Protein AF-A0A7X9J4J1-F1 (afdb_monomer)

Solvent-accessible surface area (backbone atoms only — not comparable to full-atom values): 7688 Å² total; per-residue (Å²): 110,70,67,59,42,39,77,71,72,45,79,80,80,65,44,79,37,68,55,69,60,64,75,72,33,66,64,62,42,39,52,51,4,16,61,69,69,29,44,32,36,32,48,54,52,86,52,53,70,60,50,52,54,49,44,52,50,35,31,77,72,61,80,23,94,37,69,68,59,31,46,68,73,73,55,58,63,45,92,67,63,33,63,45,46,70,72,56,23,59,51,35,65,62,48,47,61,53,51,49,52,52,49,43,60,76,70,44,91,82,59,84,83,83,69,85,59,51,66,57,52,53,52,50,53,51,53,52,66,75,76,107

Nearest PDB structures (foldseek):
  3l0q-assembly1_B  TM=8.717E-01  e=1.035E-03  Yersinia pseudotuberculosis
  3gg4-assembly2_B  TM=9.412E-01  e=2.778E-03  Yersinia pseudotuberculosis
  3gg4-assembly3_A-2  TM=8.281E-01  e=3.343E-03  Yersinia pseudotuberculosis
  6zq4-assembly4_G-3  TM=7.555E-01  e=4.552E-03  Thermochaetoides thermophila DSM 1495
  3h45-assembly1_O  TM=7.844E-01  e=5.050E-02  Enterococcus casseliflavus

Structure (mmCIF, N/CA/C/O backbone):
data_AF-A0A7X9J4J1-F1
#
_entry.id   AF-A0A7X9J4J1-F1
#
loop_
_atom_site.group_PDB
_atom_site.id
_atom_site.type_symbol
_atom_site.label_atom_id
_atom_site.label_alt_id
_atom_site.label_comp_id
_atom_site.label_asym_id
_atom_site.label_entity_id
_atom_site.label_seq_id
_atom_site.pdbx_PDB_ins_code
_atom_site.Cartn_x
_atom_site.Cartn_y
_atom_site.Cartn_z
_atom_site.occupancy
_atom_site.B_iso_or_equiv
_atom_site.auth_seq_id
_atom_site.auth_comp_id
_atom_site.auth_asym_id
_atom_site.auth_atom_id
_atom_site.pdbx_PDB_model_num
ATOM 1 N N . ILE A 1 1 ? -6.147 7.645 1.940 1.00 95.25 1 ILE A N 1
ATOM 2 C CA . ILE A 1 1 ? -5.582 7.647 0.567 1.00 95.25 1 ILE A CA 1
ATOM 3 C C . ILE A 1 1 ? -6.382 6.730 -0.352 1.00 95.25 1 ILE A C 1
ATOM 5 O O . ILE A 1 1 ? -7.077 7.261 -1.198 1.00 95.25 1 ILE A O 1
ATOM 9 N N . ILE A 1 2 ? -6.364 5.404 -0.161 1.00 96.31 2 ILE A N 1
ATOM 10 C CA . ILE A 1 2 ? -7.076 4.449 -1.043 1.00 96.31 2 ILE A CA 1
ATOM 11 C C . ILE A 1 2 ? -8.553 4.819 -1.227 1.00 96.31 2 ILE A C 1
ATOM 13 O O . ILE A 1 2 ? -8.980 5.033 -2.353 1.00 96.31 2 ILE A O 1
ATOM 17 N N . ASN A 1 3 ? -9.289 5.016 -0.129 1.00 95.25 3 ASN A N 1
ATOM 18 C CA . ASN A 1 3 ? -10.707 5.387 -0.196 1.00 95.25 3 ASN A CA 1
ATOM 19 C C . ASN A 1 3 ? -10.947 6.670 -1.009 1.00 95.25 3 ASN A C 1
ATOM 21 O O . ASN A 1 3 ? -11.946 6.766 -1.701 1.00 95.25 3 ASN A O 1
ATOM 25 N N . ARG A 1 4 ? -10.011 7.630 -0.986 1.00 96.44 4 ARG A N 1
ATOM 26 C CA . ARG A 1 4 ? -10.128 8.869 -1.764 1.00 96.44 4 ARG A CA 1
ATOM 27 C C . ARG A 1 4 ? -9.989 8.606 -3.264 1.00 96.44 4 ARG A C 1
ATOM 29 O O . ARG A 1 4 ? -10.722 9.199 -4.033 1.00 96.44 4 ARG A O 1
ATOM 36 N N . PHE A 1 5 ? -9.087 7.721 -3.691 1.00 97.38 5 PHE A N 1
ATOM 37 C CA . PHE A 1 5 ? -9.029 7.316 -5.102 1.00 97.38 5 PHE A CA 1
ATOM 38 C C . PHE A 1 5 ? -10.354 6.688 -5.553 1.00 97.38 5 PHE A C 1
ATOM 40 O O . PHE A 1 5 ? -10.871 7.029 -6.614 1.00 97.38 5 PHE A O 1
ATOM 47 N N . GLU A 1 6 ? -10.937 5.831 -4.717 1.00 95.88 6 GLU A N 1
ATOM 48 C CA . GLU A 1 6 ? -12.179 5.124 -5.046 1.00 95.88 6 GLU A CA 1
ATOM 49 C C . GLU A 1 6 ? -13.414 6.024 -5.041 1.00 95.88 6 GLU A C 1
ATOM 51 O O . GLU A 1 6 ? -14.259 5.892 -5.922 1.00 95.88 6 GLU A O 1
ATOM 56 N N . GLU A 1 7 ? -13.494 6.984 -4.116 1.00 96.88 7 GLU A N 1
ATOM 57 C CA . GLU A 1 7 ? -14.522 8.035 -4.109 1.00 96.88 7 GLU A CA 1
ATOM 58 C C . GLU A 1 7 ? -14.537 8.839 -5.425 1.00 96.88 7 GLU A C 1
ATOM 60 O O . GLU A 1 7 ? -15.585 9.333 -5.829 1.00 96.88 7 GLU A O 1
ATOM 65 N N . TYR A 1 8 ? -13.396 8.928 -6.118 1.00 97.06 8 TYR A N 1
ATOM 66 C CA . TYR A 1 8 ? -13.2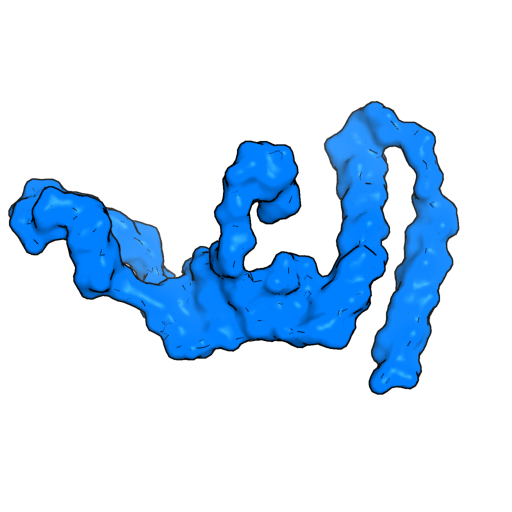46 9.596 -7.416 1.00 97.06 8 TYR A CA 1
ATOM 67 C C . TYR A 1 8 ? -13.243 8.613 -8.603 1.00 97.06 8 TYR A C 1
ATOM 69 O O . TYR A 1 8 ? -12.792 8.947 -9.697 1.00 97.06 8 TYR A O 1
ATOM 77 N N . GLY A 1 9 ? -13.749 7.392 -8.405 1.00 96.38 9 GLY A N 1
ATOM 78 C CA . GLY A 1 9 ? -13.959 6.409 -9.472 1.00 96.38 9 GLY A CA 1
ATOM 79 C C . GLY A 1 9 ? -12.724 5.590 -9.863 1.00 96.38 9 GLY A C 1
ATOM 80 O O . GLY A 1 9 ? -12.801 4.778 -10.785 1.00 96.38 9 GLY A O 1
ATOM 81 N N . VAL A 1 10 ? -11.593 5.741 -9.167 1.00 97.00 10 VAL A N 1
ATOM 82 C CA . VAL A 1 10 ? -10.381 4.948 -9.418 1.00 97.00 10 VAL A CA 1
ATOM 83 C C . VAL A 1 10 ? -10.373 3.726 -8.503 1.00 97.00 10 VAL A C 1
ATOM 85 O O . VAL A 1 10 ? -9.945 3.792 -7.352 1.00 97.00 10 VAL A O 1
ATOM 88 N N . LYS A 1 11 ? -10.851 2.592 -9.023 1.00 94.94 11 LYS A N 1
ATOM 89 C CA . LYS A 1 11 ? -10.912 1.318 -8.292 1.00 94.94 11 LYS A CA 1
ATOM 90 C C . LYS A 1 11 ? -9.511 0.804 -7.939 1.00 94.94 11 LYS A C 1
ATOM 92 O O . LYS A 1 11 ? -8.654 0.690 -8.814 1.00 94.94 11 LYS A O 1
ATOM 97 N N . VAL A 1 12 ? -9.299 0.409 -6.680 1.00 94.94 12 VAL A N 1
ATOM 98 C CA . VAL A 1 12 ? -8.027 -0.172 -6.216 1.00 94.94 12 VAL A CA 1
ATOM 99 C C . VAL A 1 12 ? -8.246 -1.616 -5.772 1.00 94.94 12 VAL A C 1
ATOM 101 O O . VAL A 1 12 ? -8.778 -1.874 -4.696 1.00 94.94 12 VAL A O 1
ATOM 104 N N . GLU A 1 13 ? -7.814 -2.584 -6.581 1.00 90.50 13 GLU A N 1
ATOM 105 C CA . GLU A 1 13 ? -8.053 -4.015 -6.308 1.00 90.5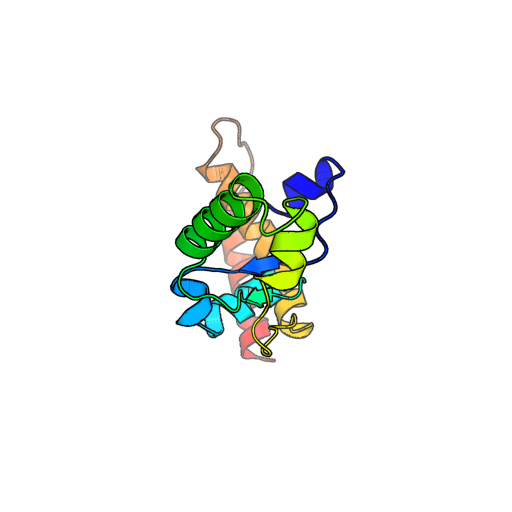0 13 GLU A CA 1
ATOM 106 C C . GLU A 1 13 ? -6.928 -4.694 -5.514 1.00 90.50 13 GLU A C 1
ATOM 108 O O . GLU A 1 13 ? -7.154 -5.663 -4.791 1.00 90.50 13 GLU A O 1
ATOM 113 N N . GLN A 1 14 ? -5.696 -4.205 -5.649 1.00 90.50 14 GLN A N 1
ATOM 114 C CA . GLN A 1 14 ? -4.510 -4.792 -5.027 1.00 90.50 14 GLN A CA 1
ATOM 115 C C . GLN A 1 14 ? -3.441 -3.730 -4.788 1.00 90.50 14 GLN A C 1
ATOM 117 O O . GLN A 1 14 ? -3.425 -2.699 -5.460 1.00 90.50 14 GLN A O 1
ATOM 122 N N . ILE A 1 15 ? -2.516 -4.020 -3.872 1.00 96.81 15 ILE A N 1
ATOM 123 C CA . ILE A 1 15 ? -1.378 -3.146 -3.579 1.00 96.81 15 ILE A CA 1
ATOM 124 C C . ILE A 1 15 ? -0.080 -3.908 -3.827 1.00 96.81 15 ILE A C 1
ATOM 126 O O . ILE A 1 15 ? 0.122 -5.006 -3.304 1.00 96.81 15 ILE A O 1
ATOM 130 N N . ILE A 1 16 ? 0.803 -3.316 -4.631 1.00 96.75 16 ILE A N 1
ATOM 131 C CA . ILE A 1 16 ? 2.157 -3.818 -4.867 1.00 96.75 16 ILE A CA 1
ATOM 132 C C . ILE A 1 16 ? 3.118 -2.933 -4.082 1.00 96.75 16 ILE A C 1
ATOM 134 O O . ILE A 1 16 ? 3.270 -1.751 -4.371 1.00 96.75 16 ILE A O 1
ATOM 138 N N . ASN A 1 17 ? 3.755 -3.521 -3.079 1.00 97.25 17 ASN A N 1
ATOM 139 C CA . ASN A 1 17 ? 4.684 -2.854 -2.187 1.00 97.25 17 ASN A CA 1
ATOM 140 C C . ASN A 1 17 ? 6.121 -3.063 -2.674 1.00 97.25 17 ASN A C 1
ATOM 142 O O . ASN A 1 17 ? 6.483 -4.127 -3.185 1.00 97.25 17 ASN A O 1
ATOM 146 N N . CYS A 1 18 ? 6.959 -2.057 -2.476 1.00 95.88 18 CYS A N 1
ATOM 147 C CA . CYS A 1 18 ? 8.395 -2.126 -2.708 1.00 95.88 18 CYS A CA 1
ATOM 148 C C . CYS A 1 18 ? 9.141 -1.337 -1.627 1.00 95.88 18 CYS A C 1
ATOM 150 O O . CYS A 1 18 ? 8.538 -0.599 -0.848 1.00 95.88 18 CYS A O 1
ATOM 152 N N . GLY A 1 19 ? 10.466 -1.473 -1.598 1.00 92.81 19 GLY A N 1
ATOM 153 C CA . GLY A 1 19 ? 11.321 -0.778 -0.640 1.00 92.81 19 GLY A CA 1
ATOM 154 C C . GLY A 1 19 ? 11.507 -1.529 0.681 1.00 92.81 19 GLY A C 1
ATOM 155 O O . GLY A 1 19 ? 10.956 -2.605 0.909 1.00 92.81 19 GLY A O 1
ATOM 156 N N . GLY A 1 20 ? 12.334 -0.954 1.557 1.00 92.25 20 GLY A N 1
ATOM 157 C CA . GLY A 1 20 ? 12.873 -1.659 2.723 1.00 92.25 20 GLY A CA 1
ATOM 158 C C . GLY A 1 20 ? 11.827 -2.137 3.732 1.00 92.25 20 GLY A C 1
ATOM 159 O O . GLY A 1 20 ? 11.991 -3.217 4.289 1.00 92.25 20 GLY A O 1
ATOM 160 N N . ILE A 1 21 ? 10.746 -1.380 3.955 1.00 93.94 21 ILE A N 1
ATOM 161 C CA . ILE A 1 21 ? 9.691 -1.765 4.912 1.00 93.94 21 ILE A CA 1
ATOM 162 C C . ILE A 1 21 ? 8.976 -3.035 4.444 1.00 93.94 21 ILE A C 1
ATOM 164 O O . ILE A 1 21 ? 8.800 -3.958 5.236 1.00 93.94 21 ILE A O 1
ATOM 168 N N . ALA A 1 22 ? 8.629 -3.105 3.156 1.00 93.62 22 ALA A N 1
ATOM 169 C CA . ALA A 1 22 ? 7.936 -4.254 2.575 1.00 93.62 22 ALA A CA 1
ATOM 170 C C . ALA A 1 22 ? 8.763 -5.548 2.652 1.00 93.62 22 ALA A C 1
ATOM 172 O O . ALA A 1 22 ? 8.206 -6.639 2.733 1.00 93.62 22 ALA A O 1
ATOM 173 N N . GLU A 1 23 ? 10.090 -5.414 2.645 1.00 91.12 23 GLU A N 1
ATOM 174 C CA . GLU A 1 23 ? 11.035 -6.527 2.754 1.00 91.12 23 GLU A CA 1
ATOM 175 C C . GLU A 1 23 ? 11.300 -6.950 4.200 1.00 91.12 23 GLU A C 1
ATOM 177 O O . GLU A 1 23 ? 11.428 -8.136 4.496 1.00 91.12 23 GLU A O 1
ATOM 182 N N . LYS A 1 24 ? 11.416 -5.977 5.109 1.00 93.69 24 LYS A N 1
ATOM 183 C CA . LYS A 1 24 ? 11.941 -6.207 6.460 1.00 93.69 24 LYS A CA 1
ATOM 184 C C . LYS A 1 24 ? 10.863 -6.399 7.518 1.00 93.69 24 LYS A C 1
ATOM 186 O O . LYS A 1 24 ? 11.159 -6.971 8.561 1.00 93.69 24 LYS A O 1
ATOM 191 N N . ASN A 1 25 ? 9.642 -5.912 7.288 1.00 96.75 25 ASN A N 1
ATOM 192 C CA . ASN A 1 25 ? 8.594 -5.917 8.303 1.00 96.75 25 ASN A CA 1
ATOM 193 C C . ASN A 1 25 ? 7.317 -6.624 7.809 1.00 96.75 25 ASN A C 1
ATOM 195 O O . ASN A 1 25 ? 6.397 -5.970 7.307 1.00 96.75 25 ASN A O 1
ATOM 199 N N . PRO A 1 26 ? 7.238 -7.962 7.952 1.00 96.69 26 PRO A N 1
ATOM 200 C CA . PRO A 1 26 ? 6.056 -8.720 7.549 1.00 96.69 26 PRO A CA 1
ATOM 201 C C . PRO A 1 26 ? 4.807 -8.355 8.361 1.00 96.69 26 PRO A C 1
ATOM 203 O O . PRO A 1 26 ? 3.704 -8.460 7.834 1.00 96.69 26 PRO A O 1
ATOM 206 N N . GLU A 1 27 ? 4.969 -7.902 9.605 1.00 97.88 27 GLU A N 1
ATOM 207 C CA . GLU A 1 27 ? 3.853 -7.507 10.468 1.00 97.88 27 GLU A CA 1
ATOM 208 C C . GLU A 1 27 ? 3.154 -6.259 9.921 1.00 97.88 27 GLU A C 1
ATOM 210 O O . GLU A 1 27 ? 1.939 -6.243 9.756 1.00 97.88 27 GLU A O 1
ATOM 215 N N . VAL A 1 28 ? 3.918 -5.239 9.517 1.00 97.75 28 VAL A N 1
ATOM 216 C CA . VAL 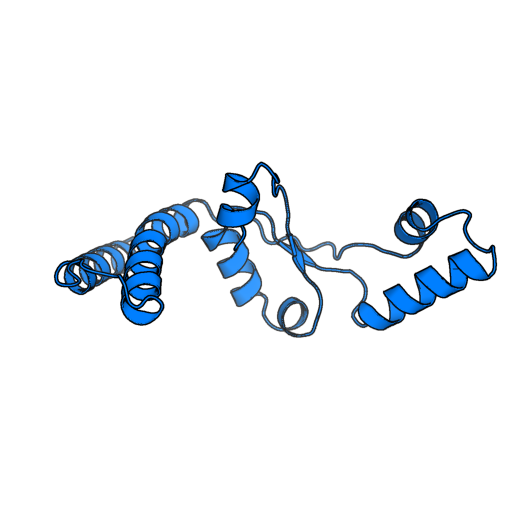A 1 28 ? 3.348 -4.031 8.895 1.00 97.75 28 VAL A CA 1
ATOM 217 C C . VAL A 1 28 ? 2.618 -4.363 7.593 1.00 97.75 28 VAL A C 1
ATOM 219 O O . VAL A 1 28 ? 1.564 -3.792 7.323 1.00 97.75 28 VAL A O 1
ATOM 222 N N . MET A 1 29 ? 3.127 -5.311 6.799 1.00 97.88 29 MET A N 1
ATOM 223 C CA . MET A 1 29 ? 2.430 -5.765 5.589 1.00 97.88 29 MET A CA 1
ATOM 224 C C . MET 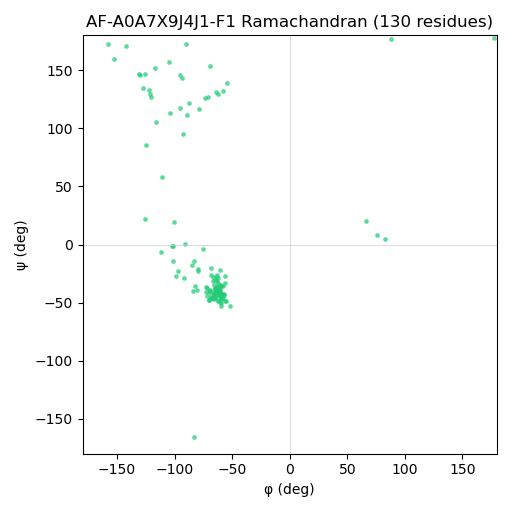A 1 29 ? 1.109 -6.466 5.912 1.00 97.88 29 MET A C 1
ATOM 226 O O . MET A 1 29 ? 0.125 -6.258 5.200 1.00 97.88 29 MET A O 1
ATOM 230 N N . GLN A 1 30 ? 1.060 -7.252 6.989 1.00 98.44 30 GLN A N 1
ATOM 231 C CA . GLN A 1 30 ? -0.181 -7.872 7.442 1.00 98.44 30 GLN A CA 1
ATOM 232 C C . GLN A 1 30 ? -1.174 -6.823 7.958 1.00 98.44 30 GLN A C 1
ATOM 234 O O . GLN A 1 30 ? -2.318 -6.813 7.513 1.00 98.44 30 GLN A O 1
ATOM 239 N N . ILE A 1 31 ? -0.726 -5.874 8.788 1.00 98.31 31 ILE A N 1
ATOM 240 C CA . ILE A 1 31 ? -1.553 -4.757 9.270 1.00 98.31 31 ILE A CA 1
ATOM 241 C C . ILE A 1 31 ? -2.113 -3.952 8.094 1.00 98.31 31 ILE A C 1
ATOM 243 O O . ILE A 1 31 ? -3.291 -3.608 8.091 1.00 98.31 31 ILE A O 1
ATOM 247 N N . TYR A 1 32 ? -1.314 -3.666 7.062 1.00 97.81 32 TYR A N 1
ATOM 248 C CA . TYR A 1 32 ? -1.811 -2.979 5.868 1.00 97.81 32 TYR A CA 1
ATOM 249 C C . TYR A 1 32 ? -2.889 -3.793 5.153 1.00 97.81 32 TYR A C 1
ATOM 251 O O . TYR A 1 32 ? -3.908 -3.221 4.757 1.00 97.81 32 TYR A O 1
ATOM 259 N N . ALA A 1 33 ? -2.704 -5.107 4.996 1.00 98.00 33 ALA A N 1
ATOM 260 C CA . ALA A 1 33 ? -3.722 -5.974 4.404 1.00 98.00 33 ALA A CA 1
ATOM 261 C C . ALA A 1 33 ? -5.023 -5.931 5.219 1.00 98.00 33 ALA A C 1
ATOM 263 O O . ALA A 1 33 ? -6.100 -5.712 4.663 1.00 98.00 33 ALA A O 1
ATOM 264 N N . ASP A 1 34 ? -4.905 -6.045 6.538 1.00 98.50 34 ASP A N 1
ATOM 265 C CA . ASP A 1 34 ? -6.031 -6.080 7.466 1.00 98.50 34 ASP A CA 1
ATOM 266 C C . ASP A 1 34 ? -6.749 -4.730 7.557 1.00 98.50 34 ASP A C 1
ATOM 268 O O . ASP A 1 34 ? -7.971 -4.697 7.575 1.00 98.50 34 ASP A O 1
ATOM 272 N N . VAL A 1 35 ? -6.040 -3.600 7.543 1.00 98.06 35 VAL A N 1
ATOM 273 C CA . VAL A 1 35 ? -6.651 -2.259 7.556 1.00 98.06 35 VAL A CA 1
ATOM 274 C C . VAL A 1 35 ? -7.352 -1.967 6.233 1.00 98.06 35 VAL A C 1
ATOM 276 O O . VAL A 1 35 ? -8.488 -1.498 6.210 1.00 98.06 35 VAL A O 1
ATOM 279 N N . THR A 1 36 ? -6.680 -2.232 5.113 1.00 96.94 36 THR A N 1
ATOM 280 C CA . THR A 1 36 ? -7.186 -1.843 3.788 1.00 96.94 36 THR A CA 1
ATOM 281 C C . THR A 1 36 ? -8.190 -2.833 3.208 1.00 96.94 36 THR A C 1
ATOM 283 O O . THR A 1 36 ? -8.847 -2.499 2.223 1.00 96.94 36 THR A O 1
ATOM 286 N N . GLY A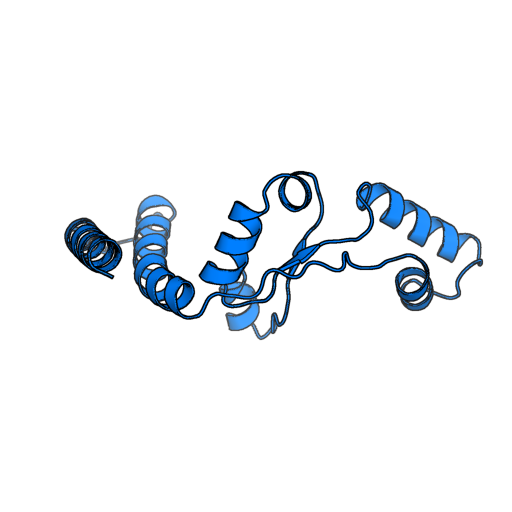 1 37 ? -8.295 -4.042 3.768 1.00 96.44 37 GLY A N 1
ATOM 287 C CA . GLY A 1 37 ? -9.126 -5.117 3.224 1.00 96.44 37 GLY A CA 1
ATOM 288 C C . GLY A 1 37 ? -8.636 -5.631 1.868 1.00 96.44 37 GLY A C 1
ATOM 289 O O . GLY A 1 37 ? -9.411 -6.224 1.121 1.00 96.44 37 GLY A O 1
ATOM 290 N N . ARG A 1 38 ? -7.365 -5.389 1.517 1.00 96.31 38 ARG A N 1
ATOM 291 C CA . ARG A 1 38 ? -6.793 -5.706 0.199 1.00 96.31 38 ARG A CA 1
ATOM 292 C C . ARG A 1 38 ? -5.540 -6.571 0.313 1.00 96.31 38 ARG A C 1
ATOM 294 O O . ARG A 1 38 ? -4.759 -6.387 1.245 1.00 96.31 38 ARG A O 1
ATOM 301 N N . PRO A 1 39 ? -5.287 -7.481 -0.644 1.00 96.88 39 PRO A N 1
ATOM 302 C CA . PRO A 1 39 ? -4.043 -8.240 -0.671 1.00 96.88 39 PRO A CA 1
ATOM 303 C C . PRO A 1 39 ? -2.817 -7.332 -0.854 1.00 96.88 39 PRO A C 1
ATOM 305 O O . PRO A 1 39 ? -2.756 -6.552 -1.810 1.00 96.88 39 PRO A O 1
ATOM 308 N N . MET A 1 40 ? -1.816 -7.500 0.013 1.00 97.44 40 MET A N 1
ATOM 309 C CA . MET A 1 40 ? -0.504 -6.861 -0.121 1.00 97.44 40 MET A CA 1
ATOM 310 C C . MET A 1 40 ?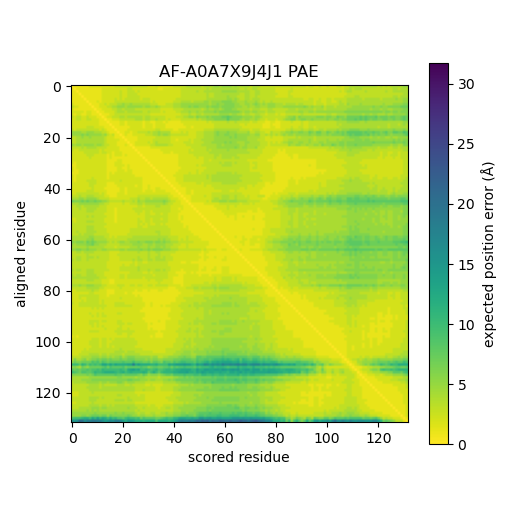 0.455 -7.819 -0.820 1.00 97.44 40 MET A C 1
ATOM 312 O O . MET A 1 40 ? 0.763 -8.905 -0.320 1.00 97.44 40 MET A O 1
ATOM 316 N N . LYS A 1 41 ? 0.934 -7.413 -1.993 1.00 97.56 41 LYS A N 1
ATOM 317 C CA . LYS A 1 41 ? 1.968 -8.113 -2.761 1.00 97.56 41 LYS A CA 1
ATOM 318 C C . LYS A 1 41 ? 3.283 -7.356 -2.628 1.00 97.56 41 LYS A C 1
ATOM 320 O O . LYS A 1 41 ? 3.270 -6.158 -2.354 1.00 97.56 41 LYS A O 1
ATOM 325 N N . VAL A 1 42 ? 4.410 -8.032 -2.831 1.00 97.25 42 VAL A N 1
ATOM 326 C CA . VAL A 1 42 ? 5.744 -7.416 -2.742 1.00 97.25 42 VAL A CA 1
ATOM 327 C C . VAL A 1 42 ? 6.485 -7.612 -4.061 1.00 97.25 42 VAL A C 1
ATOM 329 O O . VAL A 1 42 ? 6.486 -8.714 -4.611 1.00 97.25 42 VAL A O 1
ATOM 332 N N . SER A 1 43 ? 7.097 -6.545 -4.575 1.00 97.00 43 SER A N 1
ATOM 333 C CA . SER A 1 43 ? 7.976 -6.587 -5.749 1.00 97.00 43 SER A CA 1
ATOM 334 C C . SER A 1 43 ? 9.095 -7.613 -5.552 1.00 97.00 43 SER A C 1
ATOM 336 O O . SER A 1 43 ? 9.686 -7.709 -4.479 1.00 97.00 43 SER A O 1
ATOM 338 N N . ARG A 1 44 ? 9.416 -8.383 -6.597 1.00 96.44 44 ARG A N 1
ATOM 339 C CA . ARG A 1 44 ? 10.538 -9.336 -6.574 1.00 96.44 44 ARG A CA 1
ATOM 340 C C . ARG A 1 44 ? 11.890 -8.625 -6.478 1.00 96.44 44 ARG A C 1
ATOM 342 O O . ARG A 1 44 ? 12.824 -9.187 -5.916 1.00 96.44 44 ARG A O 1
ATOM 349 N N . SER A 1 45 ? 12.002 -7.419 -7.037 1.00 94.88 45 SER A N 1
ATOM 350 C CA . SER A 1 45 ? 13.259 -6.668 -7.060 1.00 94.88 45 SER A CA 1
ATOM 351 C C . SER A 1 45 ? 13.430 -5.818 -5.805 1.00 94.88 45 SER A C 1
ATOM 353 O O . SER A 1 45 ? 12.652 -4.893 -5.565 1.00 94.88 45 SER A O 1
ATOM 355 N N . ALA A 1 46 ? 14.521 -6.053 -5.075 1.00 91.50 46 ALA A N 1
ATOM 356 C CA . ALA A 1 46 ? 14.936 -5.201 -3.961 1.00 91.50 46 ALA A CA 1
ATOM 357 C C . ALA A 1 46 ? 15.400 -3.801 -4.420 1.00 91.50 46 ALA A C 1
ATOM 359 O O . ALA A 1 46 ? 15.384 -2.859 -3.634 1.00 91.50 46 ALA A O 1
ATOM 360 N N . GLN A 1 47 ? 15.770 -3.647 -5.697 1.00 94.69 47 GLN A N 1
ATOM 361 C CA . GLN A 1 47 ? 16.222 -2.392 -6.307 1.00 94.69 47 GLN A CA 1
ATOM 362 C C . GLN A 1 47 ? 15.175 -1.884 -7.305 1.00 94.69 47 GLN A C 1
ATOM 364 O O . GLN A 1 47 ? 15.437 -1.744 -8.498 1.00 94.69 47 GLN A O 1
ATOM 369 N N . THR A 1 48 ? 13.943 -1.665 -6.832 1.00 95.62 48 THR A N 1
ATOM 370 C CA . THR A 1 48 ? 12.798 -1.367 -7.715 1.00 95.62 48 THR A CA 1
ATOM 371 C C . THR A 1 48 ? 13.009 -0.082 -8.534 1.00 95.62 48 THR A C 1
ATOM 373 O O . THR A 1 48 ? 12.668 -0.063 -9.714 1.00 95.62 48 THR A O 1
ATOM 376 N N . CYS A 1 49 ? 13.650 0.952 -7.971 1.00 96.19 49 CYS A N 1
ATOM 377 C CA . CYS A 1 49 ? 13.974 2.180 -8.710 1.00 96.19 49 CYS A CA 1
ATOM 378 C C . CYS A 1 49 ? 14.995 1.934 -9.835 1.00 96.19 49 CYS A C 1
ATOM 380 O O . CYS A 1 49 ? 14.776 2.362 -10.966 1.00 96.19 49 CYS A O 1
ATOM 382 N N . ALA A 1 50 ? 16.074 1.193 -9.553 1.00 97.69 50 ALA A N 1
ATOM 383 C CA . ALA A 1 50 ? 17.077 0.846 -10.563 1.00 97.69 50 ALA A CA 1
ATOM 384 C C . ALA A 1 50 ? 16.489 -0.055 -11.663 1.00 97.69 50 ALA A C 1
ATOM 386 O O . ALA A 1 50 ? 16.781 0.137 -12.839 1.00 97.69 50 ALA A O 1
ATOM 387 N N . LEU A 1 51 ? 15.600 -0.988 -11.299 1.00 97.94 51 LEU A N 1
ATOM 388 C CA . LEU A 1 51 ? 14.853 -1.793 -12.267 1.00 97.94 51 LEU A CA 1
ATOM 389 C C . LEU A 1 51 ? 13.990 -0.915 -13.186 1.00 97.94 51 LEU A C 1
ATOM 391 O O . LEU A 1 51 ? 13.948 -1.164 -14.385 1.00 97.94 51 LEU A O 1
ATOM 395 N N . GLY A 1 52 ? 13.337 0.123 -12.653 1.00 97.75 52 GLY A N 1
ATOM 396 C CA . GLY A 1 52 ? 12.580 1.087 -13.457 1.00 97.75 52 GLY A CA 1
ATOM 397 C C . GLY A 1 52 ? 13.449 1.810 -14.492 1.00 97.75 52 GLY A C 1
ATOM 398 O O . GLY A 1 52 ? 13.072 1.891 -15.660 1.00 97.75 52 GLY A O 1
ATOM 399 N N . ALA A 1 53 ? 14.644 2.259 -14.092 1.00 98.44 53 ALA A N 1
ATOM 400 C CA . ALA A 1 53 ? 15.610 2.866 -15.010 1.00 98.44 53 ALA A CA 1
ATOM 401 C C . ALA A 1 53 ? 16.096 1.871 -16.081 1.00 98.44 53 ALA A C 1
ATOM 403 O O . ALA A 1 53 ? 16.160 2.215 -17.259 1.00 98.44 53 ALA A O 1
ATOM 404 N N . ALA A 1 54 ? 16.369 0.620 -15.696 1.00 98.44 54 ALA A N 1
ATOM 405 C CA . ALA A 1 54 ? 16.763 -0.433 -16.630 1.00 98.44 54 ALA A CA 1
ATOM 406 C C . ALA A 1 54 ? 15.649 -0.775 -17.635 1.00 98.44 54 ALA A C 1
ATOM 408 O O . ALA A 1 54 ? 15.941 -0.993 -18.806 1.00 98.44 54 ALA A O 1
ATOM 409 N N . ILE A 1 55 ? 14.379 -0.779 -17.208 1.00 98.56 55 ILE A N 1
ATOM 410 C CA . ILE A 1 55 ? 13.217 -0.952 -18.096 1.00 98.56 55 ILE A CA 1
ATOM 411 C C . ILE A 1 55 ? 13.175 0.167 -19.140 1.00 98.56 55 ILE A C 1
ATOM 413 O O . ILE A 1 55 ? 13.058 -0.117 -20.330 1.00 98.56 55 ILE A O 1
ATOM 417 N N . ALA A 1 56 ? 13.306 1.428 -18.716 1.00 98.50 56 ALA A N 1
ATOM 418 C CA . ALA A 1 56 ? 13.324 2.560 -19.640 1.00 98.50 56 ALA A CA 1
ATOM 419 C C . ALA A 1 56 ? 14.497 2.465 -20.631 1.00 98.50 56 ALA A C 1
ATOM 421 O O . ALA A 1 56 ? 14.299 2.618 -21.836 1.00 98.50 56 ALA A O 1
ATOM 422 N N . GLY A 1 57 ? 15.694 2.128 -20.140 1.00 98.62 57 GLY A N 1
ATOM 423 C CA . GLY A 1 57 ? 16.867 1.892 -20.981 1.00 98.62 57 GLY A CA 1
ATOM 424 C C . GLY A 1 57 ? 16.654 0.765 -21.995 1.00 98.62 57 GLY A C 1
ATOM 425 O O . GLY A 1 57 ? 16.986 0.933 -23.163 1.00 98.62 57 GLY A O 1
ATOM 426 N N . ALA A 1 58 ? 16.041 -0.350 -21.589 1.00 98.50 58 ALA A N 1
ATOM 427 C CA . ALA A 1 58 ? 15.761 -1.483 -22.471 1.00 98.50 58 ALA A CA 1
ATOM 428 C C . ALA A 1 58 ? 14.751 -1.147 -23.583 1.00 98.50 58 ALA A C 1
ATOM 430 O O . ALA A 1 58 ? 14.893 -1.639 -24.701 1.00 98.50 58 ALA A O 1
ATOM 431 N N . VAL A 1 59 ? 13.759 -0.294 -23.299 1.00 98.62 59 VAL A N 1
ATOM 432 C CA . VAL A 1 59 ? 12.810 0.196 -24.313 1.00 98.62 59 VAL A CA 1
ATOM 433 C C . VAL A 1 59 ? 13.505 1.142 -25.294 1.00 98.62 59 VAL A C 1
ATOM 435 O O . VAL A 1 59 ? 13.396 0.954 -26.501 1.00 98.62 59 VAL A O 1
ATOM 438 N N . VAL A 1 60 ? 14.272 2.120 -24.799 1.00 98.44 60 VAL A N 1
ATOM 439 C CA . VAL A 1 60 ? 14.995 3.082 -25.657 1.00 98.44 60 VAL A CA 1
ATOM 440 C C . VAL A 1 60 ? 16.061 2.392 -26.515 1.00 98.44 60 VAL A C 1
ATOM 442 O O . VAL A 1 60 ? 16.240 2.750 -27.674 1.00 98.44 60 VAL A O 1
ATOM 445 N N . ALA A 1 61 ? 16.735 1.373 -25.979 1.00 98.31 61 ALA A N 1
ATOM 446 C CA . ALA A 1 61 ? 17.714 0.571 -26.711 1.00 98.31 61 ALA A CA 1
ATOM 447 C C . ALA A 1 61 ? 17.083 -0.426 -27.705 1.00 98.31 61 ALA A C 1
ATOM 449 O O . ALA A 1 61 ? 17.810 -1.129 -28.402 1.00 98.31 61 ALA A O 1
ATOM 450 N N . GLY A 1 62 ? 15.749 -0.529 -27.760 1.00 97.94 62 GLY A N 1
ATOM 451 C CA . GLY A 1 62 ? 15.034 -1.427 -28.671 1.00 97.94 62 GLY A CA 1
ATOM 452 C C . GLY A 1 62 ? 15.040 -2.908 -28.270 1.00 97.94 62 GLY A C 1
ATOM 453 O O . GLY A 1 62 ? 14.573 -3.743 -29.040 1.00 97.94 62 GLY A O 1
ATOM 454 N N . ALA A 1 63 ? 15.523 -3.259 -27.071 1.00 98.38 63 ALA A N 1
ATOM 455 C CA . ALA A 1 63 ? 15.488 -4.635 -26.559 1.00 98.38 63 ALA A CA 1
ATOM 456 C C . ALA A 1 63 ? 14.054 -5.107 -26.243 1.00 98.38 63 ALA A C 1
ATOM 458 O O . ALA A 1 63 ? 13.751 -6.299 -26.295 1.00 98.38 63 ALA A O 1
ATOM 459 N N . HIS A 1 64 ? 13.158 -4.164 -25.945 1.00 98.44 64 HIS A N 1
ATOM 460 C CA . HIS A 1 64 ? 11.720 -4.386 -25.830 1.00 98.44 64 HIS A CA 1
ATOM 461 C C . HIS A 1 64 ? 10.959 -3.341 -26.648 1.00 98.44 64 HIS A C 1
ATOM 463 O O . HIS A 1 64 ? 11.378 -2.190 -26.736 1.00 98.44 64 HIS A O 1
ATOM 469 N N . LYS A 1 65 ? 9.814 -3.737 -27.218 1.00 97.75 65 LYS A N 1
ATOM 470 C CA . LYS A 1 65 ? 8.989 -2.875 -28.081 1.00 97.75 65 LYS A CA 1
ATOM 471 C C . LYS A 1 65 ? 8.439 -1.653 -27.340 1.00 97.75 65 LYS A C 1
ATOM 473 O O . LYS A 1 65 ? 8.322 -0.578 -27.917 1.00 97.75 65 LYS A O 1
ATOM 478 N N . ASP A 1 66 ? 8.027 -1.846 -26.092 1.00 98.44 66 ASP A N 1
ATOM 479 C CA . ASP A 1 66 ? 7.341 -0.849 -25.276 1.00 98.44 66 ASP A CA 1
ATOM 480 C C . ASP A 1 66 ? 7.491 -1.163 -23.778 1.00 98.44 66 ASP A C 1
ATOM 482 O O . ASP A 1 66 ? 7.980 -2.224 -23.377 1.00 98.44 66 ASP A O 1
ATOM 486 N N . TYR A 1 67 ? 7.039 -0.241 -22.927 1.00 98.19 67 TYR A N 1
ATOM 487 C CA . TYR A 1 67 ? 7.071 -0.426 -21.476 1.00 98.19 67 TYR A CA 1
ATOM 488 C C . TYR A 1 67 ? 6.268 -1.639 -21.007 1.00 98.19 67 TYR A C 1
ATOM 490 O O . TYR A 1 67 ? 6.694 -2.309 -20.073 1.00 98.19 67 TYR A O 1
ATOM 498 N N . ALA A 1 68 ? 5.137 -1.950 -21.643 1.00 98.12 68 ALA A N 1
ATOM 499 C CA . ALA A 1 68 ? 4.288 -3.062 -21.226 1.00 98.12 68 ALA A CA 1
ATOM 500 C C . ALA A 1 68 ? 4.994 -4.416 -21.419 1.00 98.12 68 ALA A C 1
ATOM 502 O O . ALA A 1 68 ? 5.023 -5.247 -20.507 1.00 98.12 68 ALA A O 1
ATOM 503 N N . SER A 1 69 ? 5.613 -4.629 -22.583 1.00 98.06 69 SER A N 1
ATOM 504 C CA . SER A 1 69 ? 6.408 -5.824 -22.882 1.00 98.06 69 SER A CA 1
ATOM 505 C C . SER A 1 69 ? 7.652 -5.922 -21.998 1.00 98.06 69 SER A C 1
ATOM 507 O O . SER A 1 69 ? 7.916 -6.994 -21.448 1.00 98.06 69 SER A O 1
ATOM 509 N N . ALA A 1 70 ? 8.352 -4.807 -21.771 1.00 98.31 70 ALA A N 1
ATOM 510 C CA . ALA A 1 70 ? 9.492 -4.752 -20.859 1.00 98.31 70 ALA A CA 1
ATOM 511 C C . ALA A 1 70 ? 9.087 -5.073 -19.410 1.00 98.31 70 ALA A C 1
ATOM 513 O O . ALA A 1 70 ? 9.690 -5.929 -18.767 1.00 98.31 70 ALA A O 1
ATOM 514 N N . GLN A 1 71 ? 8.016 -4.464 -18.891 1.00 97.94 71 GLN A N 1
ATOM 515 C CA . GLN A 1 71 ? 7.503 -4.737 -17.547 1.00 97.94 71 GLN A CA 1
ATOM 516 C C . GLN A 1 71 ? 7.106 -6.206 -17.388 1.00 97.94 71 GLN A C 1
ATOM 518 O O . GLN A 1 71 ? 7.466 -6.826 -16.387 1.00 97.94 71 GLN A O 1
ATOM 523 N N . LYS A 1 72 ? 6.418 -6.786 -18.380 1.00 97.75 72 LYS A N 1
ATOM 524 C CA . LYS A 1 72 ? 6.022 -8.201 -18.367 1.00 97.75 72 LYS A CA 1
ATOM 525 C C . LYS A 1 72 ? 7.229 -9.143 -18.290 1.00 97.75 72 LYS A C 1
ATOM 527 O O . LYS A 1 72 ? 7.151 -10.151 -17.594 1.00 97.75 72 LYS A O 1
ATOM 532 N N . ALA A 1 73 ? 8.322 -8.824 -18.984 1.00 97.88 73 ALA A N 1
ATOM 533 C CA . ALA A 1 73 ? 9.532 -9.646 -19.002 1.00 97.88 73 ALA A CA 1
ATOM 534 C C . ALA A 1 73 ? 10.428 -9.432 -17.768 1.00 97.88 73 ALA A C 1
ATOM 536 O O . ALA A 1 73 ? 10.999 -10.382 -17.237 1.00 97.88 73 ALA A O 1
ATOM 537 N N . MET A 1 74 ? 10.559 -8.185 -17.308 1.00 98.12 74 MET A N 1
ATOM 538 C CA . MET A 1 74 ? 11.590 -7.785 -16.345 1.00 98.12 74 MET A CA 1
ATOM 539 C C . MET A 1 74 ? 11.079 -7.710 -14.900 1.00 98.12 74 MET A C 1
ATOM 541 O O . MET A 1 74 ? 11.850 -7.888 -13.953 1.00 98.12 74 MET A O 1
ATOM 545 N N . THR A 1 75 ? 9.785 -7.458 -14.692 1.00 97.69 75 THR A N 1
ATOM 546 C CA . THR A 1 75 ? 9.210 -7.334 -13.344 1.00 97.69 75 THR A CA 1
ATOM 547 C C . THR A 1 75 ? 8.709 -8.672 -12.806 1.00 97.69 75 THR A C 1
ATOM 549 O O . THR A 1 75 ? 8.713 -9.710 -13.472 1.00 97.69 75 THR A O 1
ATOM 552 N N . GLY A 1 76 ? 8.317 -8.672 -11.538 1.00 96.94 76 GLY A N 1
ATOM 553 C CA . GLY A 1 76 ? 7.629 -9.795 -10.932 1.00 96.94 76 GLY A CA 1
ATOM 554 C C . GLY A 1 76 ? 7.363 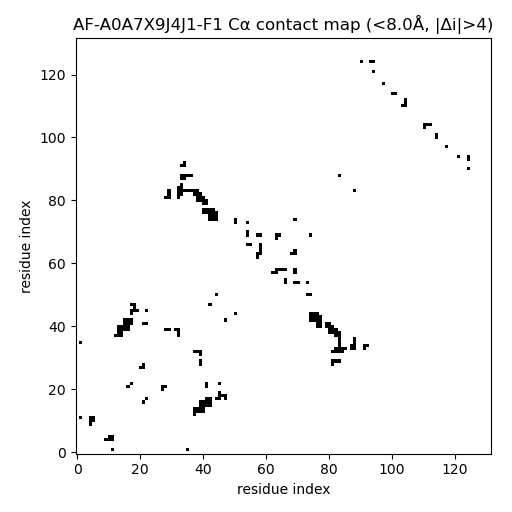-9.558 -9.463 1.00 96.94 76 GLY A C 1
ATOM 555 O O . GLY A 1 76 ? 7.764 -8.545 -8.890 1.00 96.94 76 GLY A O 1
ATOM 556 N N . LEU A 1 77 ? 6.688 -10.523 -8.859 1.00 97.31 77 LEU A N 1
ATOM 557 C CA . LEU A 1 77 ? 6.261 -10.477 -7.471 1.00 97.31 77 LEU A CA 1
ATOM 558 C C . LEU A 1 77 ? 6.944 -11.589 -6.685 1.00 97.31 77 LEU A C 1
ATOM 560 O O . LEU A 1 77 ? 7.282 -12.638 -7.239 1.00 97.31 77 LEU A O 1
ATOM 564 N N . LYS A 1 78 ? 7.134 -11.369 -5.387 1.00 96.31 78 LYS A N 1
ATOM 565 C CA . LYS A 1 78 ? 7.516 -12.447 -4.478 1.00 96.31 78 LYS A CA 1
ATOM 566 C C . LYS A 1 78 ? 6.352 -13.428 -4.292 1.00 96.31 78 LYS A C 1
ATOM 568 O O . LYS A 1 78 ? 5.197 -13.013 -4.390 1.00 96.31 78 LYS A O 1
ATOM 573 N N . PRO A 1 79 ? 6.631 -14.707 -3.972 1.00 96.00 79 PRO A N 1
ATOM 574 C CA . PRO A 1 79 ? 5.580 -15.709 -3.781 1.00 96.00 79 PRO A CA 1
ATOM 575 C C . PRO A 1 79 ? 4.640 -15.399 -2.609 1.00 96.00 79 PRO A C 1
ATOM 577 O O . PRO A 1 79 ? 3.464 -15.753 -2.639 1.00 96.00 79 PRO A O 1
ATOM 580 N N . ARG A 1 80 ? 5.153 -14.739 -1.563 1.00 95.44 80 ARG A N 1
ATOM 581 C CA . ARG A 1 80 ? 4.369 -14.401 -0.373 1.00 95.44 80 ARG A CA 1
ATOM 582 C C . ARG A 1 80 ? 3.403 -13.254 -0.672 1.00 95.44 80 ARG A C 1
ATOM 584 O O . ARG A 1 80 ? 3.819 -12.173 -1.084 1.00 95.44 80 ARG A O 1
ATOM 591 N N . ILE A 1 81 ? 2.127 -13.488 -0.381 1.00 97.19 81 ILE A N 1
ATOM 592 C CA . ILE A 1 81 ? 1.051 -12.494 -0.431 1.00 97.19 81 ILE A CA 1
ATOM 593 C C . ILE A 1 81 ? 0.439 -12.410 0.965 1.00 97.19 81 ILE A C 1
ATOM 595 O O . ILE A 1 81 ? 0.064 -13.439 1.526 1.00 97.19 81 ILE A O 1
ATOM 599 N N . PHE A 1 82 ? 0.309 -11.202 1.511 1.00 97.75 82 PHE A N 1
ATOM 600 C CA . PHE A 1 82 ? -0.392 -10.983 2.775 1.00 97.75 82 PHE A CA 1
ATOM 601 C C . PHE A 1 82 ? -1.864 -10.746 2.459 1.00 97.75 82 PHE A C 1
ATOM 603 O O . PHE A 1 82 ? -2.223 -9.765 1.801 1.00 97.75 82 PHE A O 1
ATOM 610 N N . LYS A 1 83 ? -2.708 -11.700 2.848 1.00 97.88 83 LYS A N 1
ATOM 611 C CA . LYS A 1 83 ? -4.155 -11.619 2.652 1.00 97.88 83 LYS A CA 1
ATOM 612 C C . LYS A 1 83 ? -4.795 -11.025 3.908 1.00 97.88 83 LYS A C 1
ATOM 614 O O . LYS A 1 83 ? -4.338 -11.367 4.998 1.00 97.88 83 LYS A O 1
ATOM 619 N N . PRO A 1 84 ? -5.842 -10.196 3.772 1.00 97.62 84 PRO A N 1
ATOM 620 C CA . PRO A 1 84 ? -6.553 -9.664 4.926 1.00 97.62 84 PRO A CA 1
ATOM 621 C C . PRO A 1 84 ? -7.097 -10.797 5.798 1.00 97.62 84 PRO A C 1
ATOM 623 O O . PRO A 1 84 ? -7.741 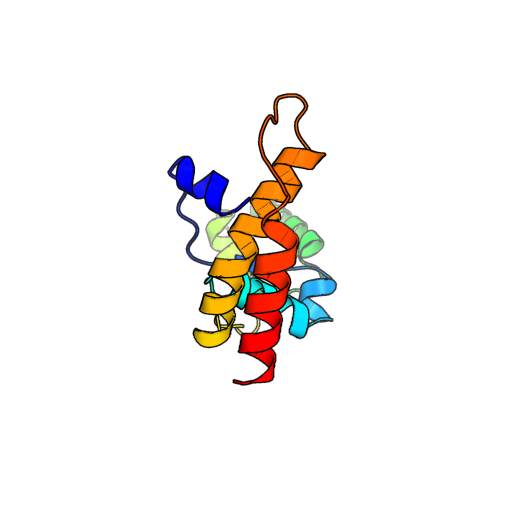-11.719 5.293 1.00 97.62 84 PRO A O 1
ATOM 626 N N . ASN A 1 85 ? -6.866 -10.713 7.101 1.00 98.06 85 ASN A N 1
ATOM 627 C CA . ASN A 1 85 ? -7.549 -11.517 8.097 1.00 98.06 85 ASN A CA 1
ATOM 628 C C . ASN A 1 85 ? -8.942 -10.907 8.345 1.00 98.06 85 ASN A C 1
ATOM 630 O O . ASN A 1 85 ? -9.023 -9.785 8.851 1.00 98.06 85 ASN A O 1
ATOM 634 N N . PRO A 1 86 ? -10.047 -11.621 8.052 1.00 97.94 86 PRO A N 1
ATOM 635 C CA . PRO A 1 86 ? -11.397 -11.074 8.204 1.00 97.94 86 PRO A CA 1
ATOM 636 C C . PRO A 1 86 ? -11.721 -10.603 9.626 1.00 97.94 86 PRO A C 1
ATOM 638 O O . PRO A 1 86 ? -12.402 -9.593 9.795 1.00 97.94 86 PRO A O 1
ATOM 641 N N . LYS A 1 87 ? -11.206 -11.296 10.654 1.00 96.94 87 LYS A N 1
ATOM 642 C CA . LYS A 1 87 ? -11.432 -10.921 12.058 1.00 96.94 87 LYS A CA 1
ATOM 643 C C . LYS A 1 87 ? -10.727 -9.608 12.396 1.00 96.94 87 LYS A C 1
ATOM 645 O O . LYS A 1 87 ? -11.338 -8.719 12.980 1.00 96.94 87 LYS A O 1
ATOM 650 N N . ALA A 1 88 ? -9.468 -9.465 11.984 1.00 97.56 88 ALA A N 1
ATOM 651 C CA . ALA A 1 88 ? -8.710 -8.233 12.189 1.00 97.56 88 ALA A CA 1
ATOM 652 C C . ALA A 1 88 ? -9.302 -7.071 11.377 1.00 97.56 88 ALA A C 1
ATOM 654 O O . ALA A 1 88 ? -9.470 -5.973 11.904 1.00 97.56 88 ALA A O 1
ATOM 655 N N . HIS A 1 89 ? -9.701 -7.324 10.126 1.00 98.06 89 HIS A N 1
ATOM 656 C CA . HIS A 1 89 ? -10.341 -6.323 9.274 1.00 98.06 89 HIS A CA 1
ATOM 657 C C . HIS A 1 89 ? -11.611 -5.754 9.913 1.00 98.06 89 HIS A C 1
ATOM 659 O O . HIS A 1 89 ? -11.790 -4.539 9.937 1.00 98.06 89 HIS A O 1
ATOM 665 N N . ALA A 1 90 ? -12.454 -6.605 10.508 1.00 97.56 90 ALA A N 1
ATOM 666 C CA . ALA A 1 90 ? -13.657 -6.163 11.214 1.00 97.56 90 ALA A CA 1
ATOM 667 C C . ALA A 1 90 ? -13.350 -5.226 12.399 1.00 97.56 90 ALA A C 1
ATOM 669 O O . ALA A 1 90 ? -14.097 -4.281 12.649 1.00 97.56 90 ALA A O 1
ATOM 670 N N . VAL A 1 91 ? -12.239 -5.446 13.109 1.00 98.06 91 VAL A N 1
ATOM 671 C CA . VAL A 1 91 ? -11.779 -4.544 14.178 1.00 98.06 91 VAL A CA 1
ATOM 672 C C . VAL A 1 91 ? -11.249 -3.235 13.590 1.00 98.06 91 VAL A C 1
ATOM 674 O O . VAL A 1 91 ? -11.610 -2.153 14.055 1.00 98.06 91 VAL A O 1
ATOM 677 N N . TYR A 1 92 ? -10.450 -3.291 12.523 1.00 98.38 92 TYR A N 1
ATOM 678 C CA . TYR A 1 92 ? -9.943 -2.083 11.870 1.00 98.38 92 TYR A CA 1
ATOM 679 C C . TYR A 1 92 ? -11.044 -1.226 11.236 1.00 98.38 92 TYR A C 1
ATOM 681 O O . TYR A 1 92 ? -10.926 -0.002 11.255 1.00 98.38 92 TYR A O 1
ATOM 689 N N . GLN A 1 93 ? -12.145 -1.822 10.770 1.00 97.81 93 GLN A N 1
ATOM 690 C CA . GLN A 1 93 ? -13.331 -1.079 10.324 1.00 97.81 93 GLN A CA 1
ATOM 691 C C . GLN A 1 93 ? -13.991 -0.273 11.453 1.00 97.81 93 GLN 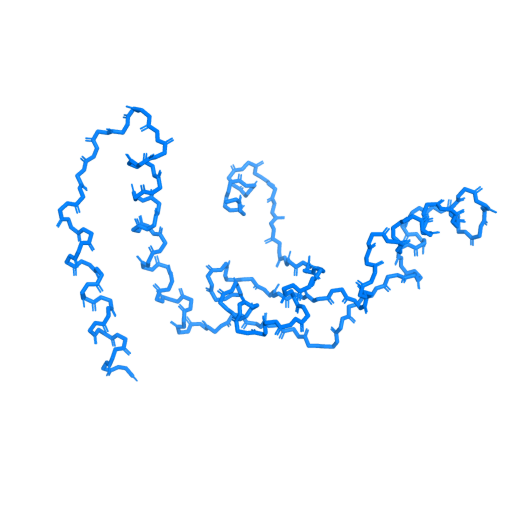A C 1
ATOM 693 O O . GLN A 1 93 ? -14.595 0.763 11.186 1.00 97.81 93 GLN A O 1
ATOM 698 N N . GLN A 1 94 ? -13.833 -0.682 12.715 1.00 98.06 94 GLN A N 1
ATOM 699 C CA . GLN A 1 94 ? -14.290 0.102 13.870 1.00 98.06 94 GLN A CA 1
ATOM 700 C C . GLN A 1 94 ? -13.285 1.196 14.256 1.00 98.06 94 GLN A C 1
ATOM 702 O O . GLN A 1 94 ? -13.677 2.298 14.641 1.00 98.06 94 GLN A O 1
ATOM 707 N N . LEU A 1 95 ? -11.984 0.917 14.127 1.00 98.44 95 LEU A N 1
ATOM 708 C CA . LEU A 1 95 ? -10.915 1.870 14.446 1.00 98.44 95 LEU A CA 1
ATOM 709 C C . LEU A 1 95 ? -10.790 2.996 13.409 1.00 98.44 95 LEU A C 1
ATOM 711 O O . LEU A 1 95 ? -10.508 4.139 13.770 1.00 98.44 95 LEU A O 1
ATOM 715 N N . TYR A 1 96 ? -11.001 2.704 12.124 1.00 98.19 96 TYR A N 1
ATOM 716 C CA . TYR A 1 96 ? -10.766 3.660 11.041 1.00 98.19 96 TYR A CA 1
ATOM 717 C C . TYR A 1 96 ? -11.625 4.939 11.128 1.00 98.19 96 TYR A C 1
ATOM 719 O O . TYR A 1 96 ? -11.072 6.027 10.954 1.00 98.19 96 TYR A O 1
ATOM 727 N N . PRO A 1 97 ? -12.930 4.886 11.467 1.00 97.06 97 PRO A N 1
ATOM 728 C CA . PRO A 1 97 ? -13.721 6.089 11.722 1.00 97.06 97 PRO A CA 1
ATOM 729 C C . PRO A 1 97 ? -13.187 6.950 12.874 1.00 97.06 97 PRO A C 1
ATOM 731 O O . PRO A 1 97 ? -13.258 8.176 12.796 1.00 97.06 97 PRO A O 1
ATOM 734 N N . LEU A 1 98 ? -12.626 6.336 13.924 1.00 98.12 98 LEU A N 1
ATOM 735 C CA . LEU A 1 98 ? -12.003 7.068 15.035 1.00 98.12 98 LEU A CA 1
ATOM 736 C C . LEU A 1 98 ? -10.726 7.769 14.571 1.00 98.12 98 LEU A C 1
ATOM 738 O O . LEU A 1 98 ? -10.541 8.950 14.854 1.00 98.12 98 LEU A O 1
ATOM 742 N N . TYR A 1 99 ? -9.892 7.066 13.797 1.00 98.00 99 TYR A N 1
ATOM 743 C CA . TYR A 1 99 ? -8.726 7.657 13.143 1.00 98.00 99 TYR A CA 1
ATOM 744 C C . TYR A 1 99 ? -9.126 8.843 12.259 1.00 98.00 99 TYR A C 1
ATOM 746 O O . TYR A 1 99 ? -8.537 9.907 12.395 1.00 98.00 99 TYR A O 1
ATOM 754 N N . ARG A 1 100 ? -10.150 8.699 11.402 1.00 95.88 100 ARG A N 1
ATOM 755 C CA . ARG A 1 100 ? -10.632 9.793 10.541 1.00 95.88 100 ARG A CA 1
ATOM 756 C C . ARG A 1 100 ? -11.112 10.994 11.347 1.00 95.88 100 ARG A C 1
ATOM 758 O O . ARG A 1 100 ? -10.744 12.114 11.027 1.00 95.88 100 ARG A O 1
ATOM 765 N N . LYS A 1 101 ? -11.879 10.764 12.418 1.00 96.50 101 LYS A N 1
ATOM 766 C CA . LYS A 1 101 ? -12.351 11.846 13.290 1.00 96.50 101 LYS A CA 1
ATOM 767 C C . LYS A 1 101 ? -11.181 12.650 13.864 1.00 96.50 101 LYS A C 1
ATOM 769 O O . LYS A 1 101 ? -11.226 13.873 13.838 1.00 96.50 101 LYS A O 1
ATOM 774 N N . LEU A 1 102 ? -10.143 11.971 14.356 1.00 97.44 102 LEU A N 1
ATOM 775 C CA . LEU A 1 102 ? -8.943 12.622 14.890 1.00 97.44 102 LEU A CA 1
ATOM 776 C C . LEU A 1 102 ? -8.103 13.289 13.794 1.00 97.44 102 LEU A C 1
ATOM 778 O O . LEU A 1 102 ? -7.618 14.395 13.995 1.00 97.44 102 LEU A O 1
ATOM 782 N N . HIS A 1 103 ? -7.955 12.632 12.642 1.00 96.75 103 HIS A N 1
ATOM 783 C CA . HIS A 1 103 ? -7.277 13.176 11.468 1.00 96.75 103 HIS A CA 1
ATOM 784 C C . HIS A 1 103 ? -7.896 14.512 11.047 1.00 96.75 103 HIS A C 1
ATOM 786 O O . HIS A 1 103 ? -7.171 15.483 10.872 1.00 96.75 103 HIS A O 1
ATOM 792 N N . ASP A 1 104 ? -9.223 14.580 10.937 1.00 96.06 104 ASP A N 1
ATOM 793 C CA . ASP A 1 104 ? -9.912 15.798 10.507 1.00 96.06 104 ASP A CA 1
ATOM 794 C C . ASP A 1 104 ? -9.884 16.866 11.611 1.00 96.06 104 ASP A C 1
ATOM 796 O O . ASP A 1 104 ? -9.598 18.027 11.326 1.00 96.06 104 ASP A O 1
ATOM 800 N N . ALA A 1 105 ? -10.080 16.474 12.877 1.00 96.94 105 ALA A N 1
ATOM 801 C CA . ALA A 1 105 ? -10.041 17.390 14.021 1.00 96.94 105 ALA A CA 1
ATOM 802 C C . ALA A 1 105 ? -8.681 18.070 14.227 1.00 96.94 105 ALA A C 1
ATOM 804 O O . ALA A 1 105 ? -8.629 19.200 14.700 1.00 96.94 105 ALA A O 1
ATOM 805 N N . LEU A 1 106 ? -7.586 17.377 13.907 1.00 96.31 106 LEU A N 1
ATOM 806 C CA . LEU A 1 106 ? -6.223 17.887 14.080 1.00 96.31 106 LEU A CA 1
ATOM 807 C C . LEU A 1 106 ? -5.597 18.394 12.774 1.00 96.31 106 LEU A C 1
ATOM 809 O O . LEU A 1 106 ? -4.553 19.039 12.813 1.00 96.31 106 LEU A O 1
ATOM 813 N N . GLY A 1 107 ? -6.190 18.066 11.626 1.00 96.00 107 GLY A N 1
ATOM 814 C CA . GLY A 1 107 ? -5.631 18.333 10.301 1.00 96.00 107 GLY A CA 1
ATOM 815 C C . GLY A 1 107 ? -6.389 19.373 9.478 1.00 96.00 107 GLY A C 1
ATOM 816 O O . GLY A 1 107 ? -5.917 19.724 8.399 1.00 96.00 107 GLY A O 1
ATOM 817 N N . THR A 1 108 ? -7.544 19.858 9.947 1.00 94.25 108 THR A N 1
ATOM 818 C CA . THR A 1 108 ? -8.361 20.866 9.246 1.00 94.25 108 THR A CA 1
ATOM 819 C C . THR A 1 108 ? -8.740 22.009 10.183 1.00 94.25 108 THR A C 1
ATOM 821 O O . THR A 1 108 ? -8.938 21.793 11.378 1.00 94.25 108 THR A O 1
ATOM 824 N N . ALA A 1 109 ? -8.824 23.233 9.657 1.00 91.88 109 ALA A N 1
ATOM 825 C CA . ALA A 1 109 ? -9.168 24.412 10.454 1.00 91.88 109 ALA A CA 1
ATOM 826 C C . ALA A 1 109 ? -10.684 24.519 10.697 1.00 91.88 109 ALA A C 1
ATOM 828 O O . ALA A 1 109 ? -11.131 25.155 11.646 1.00 91.88 109 ALA A O 1
ATOM 829 N N . GLU A 1 110 ? -11.473 23.889 9.832 1.00 92.81 110 GLU A N 1
ATOM 830 C CA . GLU A 1 110 ? -12.926 24.006 9.749 1.00 92.81 110 GLU A CA 1
ATOM 831 C C . GLU A 1 110 ? -13.673 22.966 10.599 1.00 92.81 110 GLU A C 1
ATOM 833 O O . GLU A 1 110 ? -14.905 22.920 10.593 1.00 92.81 110 GLU A O 1
ATOM 838 N N . TRP A 1 111 ? -12.961 22.096 11.318 1.00 95.19 111 TRP A N 1
ATOM 839 C CA . TRP A 1 111 ? -13.591 21.028 12.084 1.00 95.19 111 TRP A CA 1
ATOM 840 C C . TRP A 1 111 ? -14.338 21.560 13.317 1.00 95.19 111 TRP A C 1
ATOM 842 O O . TRP A 1 111 ? -13.770 22.239 14.168 1.00 95.19 111 TRP A O 1
ATOM 852 N N . THR A 1 112 ? -15.616 21.195 13.453 1.00 89.38 112 THR A N 1
ATOM 853 C CA . THR A 1 112 ? -16.516 21.664 14.531 1.00 89.38 112 THR A CA 1
ATOM 854 C C . THR A 1 112 ? -17.179 20.522 15.317 1.00 89.38 112 THR A C 1
ATOM 856 O O . THR A 1 112 ? -18.236 20.691 15.924 1.00 89.38 112 THR A O 1
ATOM 859 N N . GLY A 1 113 ? -16.587 19.324 15.297 1.00 91.25 113 GLY A N 1
ATOM 860 C CA . GLY A 1 113 ? -17.172 18.125 15.904 1.00 91.25 113 GLY A CA 1
ATOM 861 C C . GLY A 1 113 ? -16.925 17.961 17.413 1.00 91.25 113 GLY A C 1
ATOM 862 O O . GLY A 1 113 ? -16.476 18.859 18.118 1.00 91.25 113 GLY A O 1
ATOM 863 N N . ASN A 1 114 ? -17.187 16.749 17.919 1.00 93.69 114 ASN A N 1
ATOM 864 C CA . ASN A 1 114 ? -16.950 16.358 19.314 1.00 93.69 114 ASN A CA 1
ATOM 865 C C . ASN A 1 114 ? -16.110 15.062 19.389 1.00 93.69 114 ASN A C 1
ATOM 867 O O . ASN A 1 114 ? -16.391 14.093 18.674 1.00 93.69 114 ASN A O 1
ATOM 871 N N . LEU A 1 115 ? -15.091 15.049 20.262 1.00 96.62 115 LEU A N 1
ATOM 872 C CA . LEU A 1 115 ? -14.160 13.928 20.485 1.00 96.62 115 LEU A CA 1
ATOM 873 C C . LEU A 1 115 ? -14.438 13.103 21.760 1.00 96.62 115 LEU A C 1
ATOM 875 O O . LEU A 1 115 ? -13.740 12.125 22.021 1.00 96.62 115 LEU A O 1
ATOM 879 N N . SER A 1 116 ? -15.440 13.463 22.564 1.00 96.44 116 SER A N 1
ATOM 880 C CA . SER A 1 116 ? -15.726 12.835 23.869 1.00 96.44 116 SER A CA 1
ATOM 881 C C . SER A 1 116 ? -16.052 11.335 23.809 1.00 96.44 116 SER A C 1
ATOM 883 O O . SER A 1 116 ? -15.885 10.629 24.805 1.00 96.44 116 SER A O 1
ATOM 885 N N . ASP A 1 117 ? -16.488 10.819 22.656 1.00 96.44 117 ASP A N 1
ATOM 886 C CA . ASP A 1 117 ? -16.777 9.396 22.444 1.00 96.44 117 ASP A CA 1
ATOM 887 C C . ASP A 1 117 ? -15.538 8.570 22.067 1.00 96.44 117 ASP A C 1
ATOM 889 O O . ASP A 1 117 ? -15.568 7.346 22.193 1.00 96.44 117 ASP A O 1
ATOM 893 N N . VAL A 1 118 ? -14.446 9.209 21.630 1.00 97.56 118 VAL A N 1
ATOM 894 C CA . VAL A 1 118 ? -13.264 8.519 21.086 1.00 97.56 118 VAL A CA 1
ATOM 895 C C . VAL A 1 118 ? -12.655 7.578 22.121 1.00 97.56 118 VAL A C 1
ATOM 897 O O . VAL A 1 118 ? -12.468 6.395 21.843 1.00 97.56 118 VAL A O 1
ATOM 900 N N . MET A 1 119 ? -12.402 8.071 23.335 1.00 97.81 119 MET A N 1
ATOM 901 C CA . MET A 1 119 ? -11.798 7.256 24.394 1.00 97.81 119 MET A CA 1
ATOM 902 C C . MET A 1 119 ? -12.702 6.101 24.829 1.00 97.81 119 MET A C 1
ATOM 904 O O . MET A 1 119 ? -12.210 4.993 25.036 1.00 97.81 119 MET A O 1
ATOM 908 N N . LYS A 1 120 ? -14.019 6.330 24.920 1.00 98.00 120 LYS A N 1
ATOM 909 C CA . LYS A 1 120 ? -14.993 5.291 25.293 1.00 98.00 120 LYS A CA 1
ATOM 910 C C . LYS A 1 120 ? -14.988 4.154 24.268 1.00 98.00 120 LYS A C 1
ATOM 912 O O . LYS A 1 120 ? -14.779 3.003 24.640 1.00 98.00 120 LYS A O 1
ATOM 917 N N . LYS A 1 121 ? -15.059 4.488 22.976 1.00 98.00 121 LYS A N 1
ATOM 918 C CA . LYS A 1 121 ? -15.014 3.505 21.882 1.00 98.00 121 LYS A CA 1
ATOM 919 C C . LYS A 1 121 ? -13.684 2.757 21.804 1.00 98.00 121 LYS A C 1
ATOM 921 O O . LYS A 1 121 ? -13.674 1.548 21.603 1.00 98.00 121 LYS A O 1
ATOM 926 N N . LEU A 1 122 ? -12.549 3.434 22.004 1.00 98.19 122 LEU A N 1
ATOM 927 C CA . LEU A 1 122 ? -11.244 2.759 22.054 1.00 98.19 122 LEU A CA 1
ATOM 928 C C . LEU A 1 122 ? -11.164 1.750 23.212 1.00 98.19 122 LEU A C 1
ATOM 930 O O . LEU A 1 122 ? -10.617 0.661 23.041 1.00 98.19 122 LEU A O 1
ATOM 934 N N . ILE A 1 123 ? -11.722 2.088 24.380 1.00 98.25 123 ILE A N 1
ATOM 935 C CA . ILE A 1 123 ? -11.792 1.183 25.535 1.00 98.25 123 ILE A CA 1
ATOM 936 C C . ILE A 1 123 ? -12.688 -0.024 25.239 1.00 98.25 123 ILE A C 1
ATOM 938 O O . ILE A 1 123 ? -12.299 -1.144 25.576 1.00 98.25 123 ILE A O 1
ATOM 942 N N . GLU A 1 124 ? -13.843 0.183 24.605 1.00 98.19 124 GLU A N 1
ATOM 943 C CA . GLU A 1 124 ? -14.759 -0.886 24.185 1.00 98.19 124 GLU A CA 1
ATOM 944 C C . GLU A 1 124 ? -14.070 -1.851 23.212 1.00 98.19 124 GLU A C 1
ATOM 946 O O . GLU A 1 124 ? -13.988 -3.048 23.492 1.00 98.19 124 GLU A O 1
ATOM 951 N N . ILE A 1 125 ? -13.473 -1.327 22.133 1.00 97.75 125 ILE A N 1
ATOM 952 C CA . ILE A 1 125 ? -12.759 -2.123 21.123 1.00 97.75 125 ILE A CA 1
ATOM 953 C C . ILE A 1 125 ? -11.612 -2.912 21.765 1.00 97.75 125 ILE A C 1
ATOM 955 O O . ILE A 1 125 ? -11.470 -4.112 21.535 1.00 97.75 125 ILE A O 1
ATOM 959 N N . ARG A 1 126 ? -10.804 -2.264 22.614 1.00 97.25 126 ARG A N 1
ATOM 960 C CA . ARG A 1 126 ? -9.701 -2.919 23.333 1.00 97.25 126 ARG A CA 1
ATOM 961 C C . ARG A 1 126 ? -10.202 -4.042 24.241 1.00 97.25 126 ARG A C 1
ATOM 963 O O . ARG A 1 126 ? -9.565 -5.087 24.314 1.00 97.25 126 ARG A O 1
ATOM 970 N N . THR A 1 127 ? -11.289 -3.811 24.974 1.00 97.69 127 THR A N 1
ATOM 971 C CA . THR A 1 127 ? -11.864 -4.811 25.887 1.00 97.69 127 THR A CA 1
ATOM 972 C C . THR A 1 127 ? -12.374 -6.015 25.103 1.00 97.69 127 THR A C 1
ATOM 974 O O . THR A 1 127 ? -12.032 -7.141 25.446 1.00 97.69 127 THR A O 1
ATOM 977 N N . ALA A 1 128 ? -13.093 -5.785 24.002 1.00 95.94 128 ALA A N 1
ATOM 978 C CA . ALA A 1 128 ? -13.549 -6.851 23.117 1.00 95.94 128 ALA A CA 1
ATOM 979 C C . ALA A 1 128 ? -12.375 -7.659 22.536 1.00 95.94 128 ALA A C 1
ATOM 981 O O . ALA A 1 128 ? -12.402 -8.882 22.575 1.00 95.94 128 ALA A O 1
ATOM 982 N N . ALA A 1 129 ? -11.314 -6.990 22.074 1.00 92.50 129 ALA A N 1
ATOM 983 C CA . ALA A 1 129 ? -10.139 -7.652 21.505 1.00 92.50 129 ALA A CA 1
ATOM 984 C C . ALA A 1 129 ? -9.332 -8.480 22.522 1.00 92.50 129 ALA A C 1
ATOM 986 O O . ALA A 1 129 ? -8.672 -9.434 22.133 1.00 92.50 129 ALA A O 1
ATOM 987 N N . ARG A 1 130 ? -9.362 -8.123 23.813 1.00 93.38 130 ARG A N 1
ATOM 988 C CA . ARG A 1 130 ? -8.703 -8.894 24.886 1.00 93.38 130 ARG A CA 1
ATOM 989 C C . ARG A 1 130 ? -9.498 -10.122 25.329 1.00 93.38 130 ARG A C 1
ATOM 991 O O . ARG A 1 130 ? -8.917 -11.011 25.939 1.00 93.38 130 ARG A O 1
ATOM 998 N N . ASN A 1 131 ? -10.800 -10.130 25.060 1.00 90.69 131 ASN A N 1
ATOM 999 C CA . ASN A 1 131 ? -11.723 -11.185 25.473 1.00 90.69 131 ASN A CA 1
ATOM 1000 C C . ASN A 1 131 ? -12.067 -12.163 24.330 1.00 90.69 131 ASN A C 1
ATOM 1002 O O . ASN A 1 131 ? -12.861 -13.076 24.549 1.00 90.69 131 ASN A O 1
ATOM 1006 N N . ALA A 1 132 ? -11.534 -11.935 23.126 1.00 79.12 132 ALA A N 1
ATOM 1007 C CA . ALA A 1 132 ? -11.735 -12.746 21.924 1.00 79.12 132 ALA A CA 1
ATOM 1008 C C . ALA A 1 132 ? -10.606 -13.766 21.734 1.00 79.12 132 ALA A C 1
ATOM 1010 O O . ALA A 1 132 ? -10.894 -14.832 21.142 1.00 79.12 132 ALA A O 1
#

Foldseek 3Di:
DQVVCVVVPNDDAAEEDAEDCVVPPVPVLLLCQLLVVHKYWYKPDNPVVVLVVVLVVCCVVVVAVDSVRSCVPRIDTDPDIRHHDPVSNVLSVLVVVLVVLVCCVVPDPPDDDDNPCSVVSVVVSVVVVVVD

Sequence (132 aa):
IINRFEEYGVKVEQIINCGGIAEKNPEVMQIYADVTGRPMKVSRSAQTCALGAAIAGAVVAGAHKDYASAQKAMTGLKPRIFKPNPKAHAVYQQLYPLYRKLHDALGTAEWTGNLSDVMKKLIEIRTAARNA

Radius of gyration: 19.95 Å; Cα contacts (8 Å, |Δi|>4): 133; chains: 1; bounding box: 35×40×55 Å

Mean predicted aligned error: 3.52 Å

Secondary structure (DSSP, 8-state):
-HHHHHHTT-----EEE-SHHHHH-HHHHHHHHHHHTS-EEEBS-S-HHHHHHHHHHHHHTTSSSSHHHHHHHH--B-S--BPPPHHHHHHHHHHHHHHHHHHHHHH-SS-----TTHHHHHHHHHHHHH--

pLDDT: mean 96.47, std 2.54, range [79.12, 98.62]